Protein AF-E9G0D2-F1 (afdb_monomer_lite)

Structure (mmCIF, N/CA/C/O backbone):
data_AF-E9G0D2-F1
#
_entry.id   AF-E9G0D2-F1
#
loop_
_atom_site.group_PDB
_atom_site.id
_atom_site.type_symbol
_atom_site.label_atom_id
_atom_site.label_alt_id
_atom_site.label_comp_id
_atom_site.label_asym_id
_atom_site.label_entity_id
_atom_site.label_seq_id
_atom_site.pdbx_PDB_ins_code
_atom_site.Cartn_x
_atom_site.Cartn_y
_atom_site.Cartn_z
_atom_site.occupancy
_atom_site.B_iso_or_equiv
_atom_site.auth_seq_id
_atom_site.auth_comp_id
_atom_site.auth_asym_id
_atom_site.auth_atom_id
_atom_site.pdbx_PDB_model_num
ATOM 1 N N . LYS A 1 1 ? -4.380 1.068 -33.021 1.00 35.56 1 LYS A N 1
ATOM 2 C CA . LYS A 1 1 ? -4.011 1.472 -31.638 1.00 35.56 1 LYS A CA 1
ATOM 3 C C . LYS A 1 1 ? -4.623 0.463 -30.674 1.00 35.56 1 LYS A C 1
ATOM 5 O O . LYS A 1 1 ? -5.841 0.404 -30.598 1.00 35.56 1 LYS A O 1
ATOM 10 N N . SER A 1 2 ? -3.810 -0.375 -30.030 1.00 41.72 2 SER A N 1
ATOM 11 C CA . SER A 1 2 ? -4.288 -1.381 -29.076 1.00 41.72 2 SER A CA 1
ATOM 12 C C . SER A 1 2 ? -4.872 -0.688 -27.845 1.00 41.72 2 SER A C 1
ATOM 14 O O . SER A 1 2 ? -4.221 0.135 -27.200 1.00 41.72 2 SER A O 1
ATOM 16 N N . SER A 1 3 ? -6.133 -0.972 -27.544 1.00 46.81 3 SER A N 1
ATOM 17 C CA . SER A 1 3 ? -6.753 -0.579 -26.285 1.00 46.81 3 SER A CA 1
ATOM 18 C C . SER A 1 3 ? -5.979 -1.229 -25.128 1.00 46.81 3 SER A C 1
ATOM 20 O O . SER A 1 3 ? -5.623 -2.407 -25.219 1.00 46.81 3 SER A O 1
ATOM 22 N N . PRO A 1 4 ? -5.665 -0.504 -24.038 1.00 54.75 4 PRO A N 1
ATOM 23 C CA . PRO A 1 4 ? -5.104 -1.151 -22.861 1.00 54.75 4 PRO A CA 1
ATOM 24 C C . PRO A 1 4 ? -6.132 -2.169 -22.354 1.00 54.75 4 PRO A C 1
ATOM 26 O O . PRO A 1 4 ? -7.282 -1.802 -22.097 1.00 54.75 4 PRO A O 1
ATOM 29 N N . LYS A 1 5 ? -5.729 -3.445 -22.249 1.00 57.84 5 LYS A N 1
ATOM 30 C CA . LYS A 1 5 ? -6.509 -4.490 -21.569 1.00 57.84 5 LYS A CA 1
ATOM 31 C C . LYS A 1 5 ? -6.954 -3.909 -20.226 1.00 57.84 5 LYS A C 1
ATOM 33 O O . LYS A 1 5 ? -6.112 -3.458 -19.453 1.00 57.84 5 LYS A O 1
ATOM 38 N N . ARG A 1 6 ? -8.264 -3.852 -19.975 1.00 61.97 6 ARG A N 1
ATOM 39 C CA . ARG A 1 6 ? -8.796 -3.442 -18.671 1.00 61.97 6 ARG A CA 1
ATOM 40 C C . ARG A 1 6 ? -8.350 -4.498 -17.663 1.00 61.97 6 ARG A C 1
ATOM 42 O O . ARG A 1 6 ? -8.843 -5.615 -17.705 1.00 61.97 6 ARG A O 1
ATOM 49 N N . THR A 1 7 ? -7.386 -4.161 -16.814 1.00 69.56 7 THR A N 1
ATOM 50 C CA . THR A 1 7 ? -6.753 -5.092 -15.867 1.00 69.56 7 THR A CA 1
ATOM 51 C C . THR A 1 7 ? -7.600 -5.363 -14.621 1.00 69.56 7 THR A C 1
ATOM 53 O O . THR A 1 7 ? -7.137 -6.054 -13.729 1.00 69.56 7 THR A O 1
ATOM 56 N N . GLY A 1 8 ? -8.822 -4.823 -14.523 1.00 84.19 8 GLY A N 1
ATOM 57 C CA . GLY A 1 8 ? -9.673 -4.945 -13.326 1.00 84.19 8 GLY A CA 1
ATOM 58 C C . GLY A 1 8 ? -9.193 -4.129 -12.116 1.00 84.19 8 GLY A C 1
ATOM 59 O O . GLY A 1 8 ? -9.891 -4.071 -11.114 1.00 84.19 8 GLY A O 1
ATOM 60 N N . ILE A 1 9 ? -8.041 -3.467 -12.237 1.00 88.69 9 ILE A N 1
ATOM 61 C CA . ILE A 1 9 ? -7.393 -2.660 -11.200 1.00 88.69 9 ILE A CA 1
ATOM 62 C C . ILE A 1 9 ? -8.050 -1.271 -11.144 1.00 88.69 9 ILE A C 1
ATOM 64 O O . ILE A 1 9 ? -8.183 -0.599 -12.173 1.00 88.69 9 ILE A O 1
ATOM 68 N N . ARG A 1 10 ? -8.448 -0.836 -9.945 1.00 92.06 10 ARG A N 1
ATOM 69 C CA . ARG A 1 10 ? -8.987 0.502 -9.640 1.00 92.06 10 ARG A CA 1
ATOM 70 C C . ARG A 1 10 ? -7.884 1.554 -9.566 1.00 92.06 10 ARG A C 1
ATOM 72 O O . ARG A 1 10 ? -8.114 2.712 -9.919 1.00 92.06 10 ARG A O 1
ATOM 79 N N . PHE A 1 11 ? -6.691 1.171 -9.115 1.00 91.12 11 PHE A N 1
ATOM 80 C CA . PHE A 1 11 ? -5.539 2.066 -9.043 1.00 91.12 11 PHE A CA 1
ATOM 81 C C . PHE A 1 11 ? -5.110 2.584 -10.433 1.00 91.12 11 PHE A C 1
ATOM 83 O O . PHE A 1 11 ? -5.122 1.848 -11.424 1.00 91.12 11 PHE A O 1
ATOM 90 N N . PRO A 1 12 ? -4.703 3.865 -10.553 1.00 93.12 12 PRO A N 1
ATOM 91 C CA . PRO A 1 12 ? -4.448 4.499 -11.844 1.00 93.12 12 PRO A CA 1
ATOM 92 C C . PRO A 1 12 ? -3.100 4.072 -12.455 1.00 93.12 12 PRO A C 1
ATOM 94 O O . PRO A 1 12 ? -2.106 4.799 -12.382 1.00 93.12 12 PRO A O 1
ATOM 97 N N . VAL A 1 13 ? -3.087 2.930 -13.153 1.00 92.81 13 VAL A N 1
ATOM 98 C CA . VAL A 1 13 ? -1.897 2.329 -13.801 1.00 92.81 13 VAL A CA 1
ATOM 99 C C . VAL A 1 13 ? -1.121 3.325 -14.672 1.00 92.81 13 VAL A C 1
ATOM 101 O O . VAL A 1 13 ? 0.104 3.392 -14.612 1.00 92.81 13 VAL A O 1
ATOM 104 N N . LYS A 1 14 ? -1.815 4.146 -15.475 1.00 91.88 14 LYS A N 1
ATOM 105 C CA . LYS A 1 14 ? -1.153 5.136 -16.347 1.00 91.88 14 LYS A CA 1
ATOM 106 C C . LYS A 1 14 ? -0.376 6.180 -15.546 1.00 91.88 14 LYS A C 1
ATOM 108 O O . LYS A 1 14 ? 0.732 6.529 -15.929 1.00 91.88 14 LYS A O 1
ATOM 113 N N . LYS A 1 15 ? -0.944 6.664 -14.436 1.00 93.44 15 LYS A N 1
ATOM 114 C CA . LYS A 1 15 ? -0.297 7.665 -13.577 1.00 93.44 15 LYS A CA 1
ATOM 115 C C . LYS A 1 15 ? 0.937 7.077 -12.894 1.00 93.44 15 LYS A C 1
ATOM 117 O O . LYS A 1 15 ? 1.959 7.749 -12.832 1.00 93.44 15 LYS A O 1
ATOM 122 N N . LEU A 1 16 ? 0.851 5.819 -12.453 1.00 93.25 16 LEU A N 1
ATOM 123 C CA . LEU A 1 16 ? 1.992 5.079 -11.911 1.00 93.25 16 LEU A CA 1
ATOM 124 C C . LEU A 1 16 ? 3.093 4.897 -12.957 1.00 93.25 16 LEU A C 1
ATOM 126 O O . LEU A 1 16 ? 4.235 5.218 -12.665 1.00 93.25 16 LEU A O 1
ATOM 130 N N . LYS A 1 17 ? 2.752 4.509 -14.194 1.00 94.00 17 LYS A N 1
ATOM 131 C CA . LYS A 1 17 ? 3.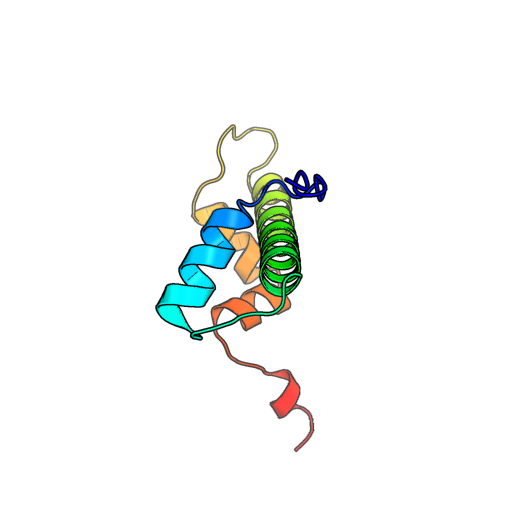721 4.436 -15.299 1.00 94.00 17 LYS A CA 1
ATOM 132 C C . LYS A 1 17 ? 4.466 5.759 -15.507 1.00 94.00 17 LYS A C 1
ATOM 134 O O . LYS A 1 17 ? 5.684 5.748 -15.626 1.00 94.00 17 LYS A O 1
ATOM 139 N N . PHE A 1 18 ? 3.747 6.882 -15.555 1.00 94.56 18 PHE A N 1
ATOM 140 C CA . PHE A 1 18 ? 4.377 8.193 -15.737 1.00 94.56 18 PHE A CA 1
ATOM 141 C C . PHE A 1 18 ? 5.292 8.573 -14.571 1.00 94.56 18 PHE A C 1
ATOM 143 O O . PHE A 1 18 ? 6.391 9.052 -14.819 1.00 94.56 18 PHE A O 1
ATOM 150 N N . ARG A 1 19 ? 4.883 8.321 -13.320 1.00 95.06 19 ARG A N 1
ATOM 151 C CA . ARG A 1 19 ? 5.769 8.542 -12.165 1.00 95.06 19 ARG A CA 1
ATOM 152 C C . ARG A 1 19 ? 6.996 7.637 -12.195 1.00 95.06 19 ARG A C 1
ATOM 154 O O . ARG A 1 19 ? 8.095 8.113 -11.975 1.00 95.06 19 ARG A O 1
ATOM 161 N N . MET A 1 20 ? 6.828 6.358 -12.524 1.00 94.31 20 MET A N 1
ATOM 162 C CA . MET A 1 20 ? 7.939 5.408 -12.614 1.00 94.31 20 MET A CA 1
ATOM 163 C C . MET A 1 20 ? 9.001 5.848 -13.629 1.00 94.31 20 MET A C 1
ATOM 165 O O . MET A 1 20 ? 10.192 5.771 -13.344 1.00 94.31 20 MET A O 1
ATOM 169 N N . LEU A 1 21 ? 8.556 6.359 -14.781 1.00 95.44 21 LEU A N 1
ATOM 170 C CA . LEU A 1 21 ? 9.440 6.888 -15.821 1.00 95.44 21 LEU A CA 1
ATOM 171 C C . LEU A 1 21 ? 10.090 8.235 -15.459 1.00 95.44 21 LEU A C 1
ATOM 173 O O . LEU A 1 21 ? 11.155 8.563 -15.963 1.00 95.44 21 LEU A O 1
ATOM 177 N N . SER A 1 22 ? 9.430 9.034 -14.619 1.00 94.75 22 SER A N 1
ATOM 178 C CA . SER A 1 22 ? 9.950 10.323 -14.147 1.00 94.75 22 SER A CA 1
ATOM 179 C C . SER A 1 22 ? 10.990 10.144 -13.042 1.00 94.75 22 SER A C 1
ATOM 181 O O . SER A 1 22 ? 12.026 10.799 -13.056 1.00 94.75 22 SER A O 1
ATOM 183 N N . ASP A 1 23 ? 10.709 9.254 -12.090 1.00 93.94 23 ASP A N 1
ATOM 184 C CA . ASP A 1 23 ? 11.379 9.267 -10.789 1.00 93.94 23 ASP A CA 1
ATOM 185 C C . ASP A 1 23 ? 12.420 8.140 -10.639 1.00 93.94 23 ASP A C 1
ATOM 187 O O . ASP A 1 23 ? 13.282 8.233 -9.769 1.00 93.94 23 ASP A O 1
ATOM 191 N N . TYR A 1 24 ? 12.366 7.079 -11.463 1.00 93.00 24 TYR A N 1
ATOM 192 C CA . TYR A 1 24 ? 13.183 5.871 -11.249 1.00 93.00 24 TYR A CA 1
ATOM 193 C C . TYR A 1 24 ? 13.995 5.409 -12.465 1.00 93.00 24 TYR A C 1
ATOM 195 O O . TYR A 1 24 ? 15.123 4.955 -12.291 1.00 93.00 24 TYR A O 1
ATOM 203 N N . SER A 1 25 ? 13.446 5.454 -13.684 1.00 93.69 25 SER A N 1
ATOM 204 C CA . SER A 1 25 ? 14.120 4.898 -14.870 1.00 93.69 25 SER A CA 1
ATOM 205 C C . SER A 1 25 ? 13.642 5.532 -16.174 1.00 93.69 25 SER A C 1
ATOM 207 O O . SER A 1 25 ? 12.485 5.910 -16.293 1.00 93.69 25 SER A O 1
ATOM 209 N N . ILE A 1 26 ? 14.512 5.564 -17.186 1.00 90.69 26 ILE A N 1
ATOM 210 C CA . ILE A 1 26 ? 14.209 6.061 -18.540 1.00 90.69 26 ILE A CA 1
ATOM 211 C C . ILE A 1 26 ? 13.257 5.113 -19.293 1.00 90.69 26 ILE A C 1
ATOM 213 O O . ILE A 1 26 ? 12.488 5.557 -20.146 1.00 90.69 26 ILE A O 1
ATOM 217 N N . ASP A 1 27 ? 13.273 3.818 -18.965 1.00 94.00 27 ASP A N 1
ATOM 218 C CA . ASP A 1 27 ? 12.346 2.828 -19.517 1.00 94.00 27 ASP A CA 1
ATOM 219 C C . ASP A 1 27 ? 11.911 1.808 -18.456 1.00 94.00 27 ASP A C 1
ATOM 221 O O . ASP A 1 27 ? 12.639 1.527 -17.499 1.00 94.00 27 ASP A O 1
ATOM 225 N N . ILE A 1 28 ? 10.706 1.260 -18.618 1.00 93.50 28 ILE A N 1
ATOM 226 C CA . ILE A 1 28 ? 10.132 0.253 -17.723 1.00 93.50 28 ILE A CA 1
ATOM 227 C C . ILE A 1 28 ? 9.378 -0.817 -18.512 1.00 93.50 28 ILE A C 1
ATOM 229 O O . ILE A 1 28 ? 8.681 -0.532 -19.491 1.00 93.50 28 ILE A O 1
ATOM 233 N N . CYS A 1 29 ? 9.425 -2.056 -18.019 1.00 93.44 29 CYS A N 1
ATOM 234 C CA . CYS A 1 29 ? 8.622 -3.147 -18.562 1.00 93.44 29 CYS A CA 1
ATOM 235 C C . CYS A 1 29 ? 7.133 -2.776 -18.595 1.00 93.44 29 CYS A C 1
ATOM 237 O O . CYS A 1 29 ? 6.596 -2.163 -17.670 1.00 93.44 29 CYS A O 1
ATOM 239 N N . LYS A 1 30 ? 6.434 -3.208 -19.649 1.00 89.06 30 LYS A N 1
ATOM 240 C CA . LYS A 1 30 ? 5.011 -2.901 -19.869 1.00 89.06 30 LYS A CA 1
ATOM 241 C C . LYS A 1 30 ? 4.115 -3.291 -18.686 1.00 89.06 30 LYS A C 1
ATOM 243 O O . LYS A 1 30 ? 3.148 -2.578 -18.411 1.00 89.06 30 LYS A O 1
ATOM 248 N N . ASP A 1 31 ? 4.459 -4.376 -17.997 1.00 90.94 31 ASP A N 1
ATOM 249 C CA . ASP A 1 31 ? 3.676 -4.934 -16.892 1.00 90.94 31 ASP A CA 1
ATOM 250 C C . ASP A 1 31 ? 4.103 -4.408 -15.513 1.00 90.94 31 ASP A C 1
ATOM 252 O O . ASP A 1 31 ? 3.333 -4.512 -14.561 1.00 90.94 31 ASP A O 1
ATOM 256 N N . ALA A 1 32 ? 5.264 -3.752 -15.397 1.00 93.75 32 ALA A N 1
ATOM 257 C CA . ALA A 1 32 ? 5.728 -3.150 -14.144 1.00 93.75 32 ALA A CA 1
ATOM 258 C C . ALA A 1 32 ? 4.703 -2.187 -13.498 1.00 93.75 32 ALA A C 1
ATOM 260 O O . ALA A 1 32 ? 4.396 -2.354 -12.315 1.00 93.75 32 ALA A O 1
ATOM 261 N N . PRO A 1 33 ? 4.088 -1.229 -14.225 1.00 93.81 33 PRO A N 1
ATOM 262 C CA . PRO A 1 33 ? 3.087 -0.346 -13.626 1.00 93.81 33 PRO A CA 1
ATOM 263 C C . PRO A 1 33 ? 1.778 -1.068 -13.281 1.00 93.81 33 PRO A C 1
ATOM 265 O O . PRO A 1 33 ? 1.040 -0.598 -12.418 1.00 93.81 33 PRO A O 1
ATOM 268 N N . VAL A 1 34 ? 1.471 -2.187 -13.947 1.00 93.62 34 VAL A N 1
ATOM 269 C CA . VAL A 1 34 ? 0.299 -3.021 -13.633 1.00 93.62 34 VAL A CA 1
ATOM 270 C C . VAL A 1 34 ? 0.539 -3.766 -12.325 1.00 93.62 34 VAL A C 1
ATOM 272 O O . VAL A 1 34 ? -0.315 -3.726 -11.444 1.00 93.62 34 VAL A O 1
ATOM 275 N N . TYR A 1 35 ? 1.718 -4.375 -12.177 1.00 94.38 35 TYR A N 1
ATOM 276 C CA . TYR A 1 35 ? 2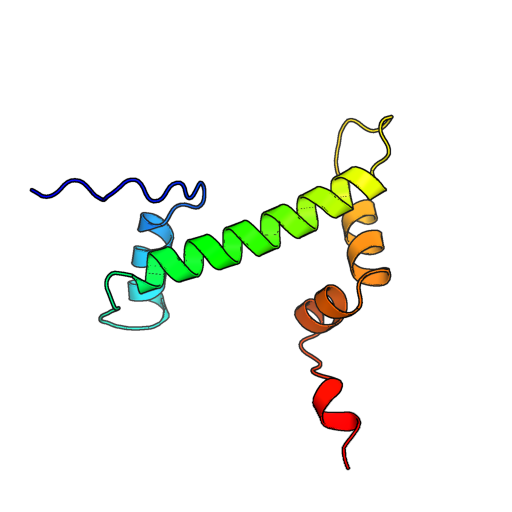.129 -5.057 -10.955 1.00 94.38 35 TYR A CA 1
ATOM 277 C C . TYR A 1 35 ? 2.145 -4.099 -9.761 1.00 94.38 35 TYR A C 1
ATOM 279 O O . TYR A 1 35 ? 1.507 -4.362 -8.746 1.00 94.38 35 TYR A O 1
ATOM 287 N N . MET A 1 36 ? 2.776 -2.931 -9.916 1.00 94.56 36 MET A N 1
ATOM 288 C CA . MET A 1 36 ? 2.818 -1.922 -8.857 1.00 94.56 36 MET A CA 1
ATOM 289 C C . MET A 1 36 ? 1.417 -1.453 -8.451 1.00 94.56 36 MET A C 1
ATOM 291 O O . MET A 1 36 ? 1.123 -1.313 -7.268 1.00 94.56 36 MET A O 1
ATOM 295 N N . ALA A 1 37 ? 0.527 -1.234 -9.421 1.00 95.38 37 ALA A N 1
ATOM 296 C CA . ALA A 1 37 ? -0.847 -0.845 -9.129 1.00 95.38 37 ALA A CA 1
ATOM 297 C C . ALA A 1 37 ? -1.610 -1.938 -8.365 1.00 95.38 37 ALA A C 1
ATOM 299 O O . ALA A 1 37 ? -2.350 -1.610 -7.444 1.00 95.38 37 ALA A O 1
ATOM 300 N N . ALA A 1 38 ? -1.409 -3.211 -8.716 1.00 95.25 38 ALA A N 1
ATOM 301 C CA . ALA A 1 38 ? -2.040 -4.336 -8.032 1.00 95.25 38 ALA A CA 1
ATOM 302 C C . ALA A 1 38 ? -1.568 -4.463 -6.576 1.00 95.25 38 ALA A C 1
ATOM 304 O O . ALA A 1 38 ? -2.397 -4.611 -5.684 1.00 95.25 38 ALA A O 1
ATOM 305 N N . VAL A 1 39 ? -0.259 -4.340 -6.324 1.00 95.00 39 VAL A N 1
ATOM 306 C CA . VAL A 1 39 ? 0.303 -4.386 -4.962 1.00 95.00 39 VAL A CA 1
ATOM 307 C C . VAL A 1 39 ? -0.221 -3.227 -4.116 1.00 95.00 39 VAL A C 1
ATOM 309 O O . VAL A 1 39 ? -0.683 -3.438 -2.998 1.00 95.00 39 VAL A O 1
ATOM 312 N N . LEU A 1 40 ? -0.213 -2.004 -4.655 1.00 95.00 40 LEU A N 1
ATOM 313 C CA . LEU A 1 40 ? -0.756 -0.842 -3.947 1.00 95.00 40 LEU A CA 1
ATOM 314 C C . LEU A 1 40 ? -2.253 -0.994 -3.655 1.00 95.00 40 LEU A C 1
ATOM 316 O O . LEU A 1 40 ? -2.700 -0.649 -2.565 1.00 95.00 40 LEU A O 1
ATOM 320 N N . GLU A 1 41 ? -3.025 -1.512 -4.610 1.00 95.12 41 GLU A N 1
ATOM 321 C CA . GLU A 1 41 ? -4.456 -1.746 -4.423 1.00 95.12 41 GLU A CA 1
ATOM 322 C C . GLU A 1 41 ? -4.728 -2.802 -3.354 1.00 95.12 41 GLU A C 1
ATOM 324 O O . GLU A 1 41 ? -5.613 -2.598 -2.523 1.00 95.12 41 GLU A O 1
ATOM 329 N N . TYR A 1 42 ? -3.949 -3.885 -3.338 1.00 93.69 42 TYR A N 1
ATOM 330 C CA . TYR A 1 42 ? -4.020 -4.911 -2.303 1.00 93.69 42 TYR A CA 1
ATOM 331 C C . TYR A 1 42 ? -3.758 -4.314 -0.916 1.00 93.69 42 TYR A C 1
ATOM 333 O O . TYR A 1 42 ? -4.627 -4.382 -0.049 1.00 93.69 42 TYR A O 1
ATOM 341 N N . LEU A 1 43 ? -2.624 -3.627 -0.736 1.00 92.50 43 LEU A N 1
ATOM 342 C CA . LEU A 1 43 ? -2.245 -3.041 0.554 1.00 92.50 43 LEU A CA 1
ATOM 343 C C . LEU A 1 43 ? -3.278 -2.025 1.057 1.00 92.50 43 LEU A C 1
ATOM 345 O O . LEU A 1 43 ? -3.646 -2.021 2.229 1.00 92.50 43 LEU A O 1
ATOM 349 N N . VAL A 1 44 ? -3.777 -1.163 0.168 1.00 94.12 44 VAL A N 1
ATOM 350 C CA . VAL A 1 44 ? -4.776 -0.152 0.533 1.00 94.12 44 VAL A CA 1
ATOM 351 C C . VAL A 1 44 ? -6.121 -0.791 0.867 1.00 94.12 44 VAL A C 1
ATOM 353 O O . VAL A 1 44 ? -6.784 -0.342 1.799 1.00 94.12 44 VAL A O 1
ATOM 356 N N . THR A 1 45 ? -6.519 -1.841 0.146 1.00 94.00 45 THR A N 1
ATOM 357 C CA . THR A 1 45 ? -7.755 -2.581 0.438 1.00 94.00 45 THR A CA 1
ATOM 358 C C . THR A 1 45 ? -7.690 -3.228 1.816 1.00 94.00 45 THR A C 1
ATOM 360 O O . THR A 1 45 ? -8.634 -3.085 2.589 1.00 94.00 45 THR A O 1
ATOM 363 N N . GLU A 1 46 ? -6.564 -3.855 2.149 1.00 91.56 46 GLU A N 1
ATOM 364 C CA . GLU A 1 46 ? -6.351 -4.515 3.437 1.00 91.56 46 GLU A CA 1
ATOM 365 C C . GLU A 1 46 ? -6.434 -3.518 4.603 1.00 91.56 46 GLU A C 1
ATOM 367 O O . GLU A 1 46 ? -7.228 -3.680 5.532 1.00 91.56 46 GLU A O 1
ATOM 372 N N . VAL A 1 47 ? -5.695 -2.406 4.505 1.00 92.00 47 VAL A N 1
ATOM 373 C CA . VAL A 1 47 ? -5.691 -1.356 5.535 1.00 92.00 47 VAL A CA 1
ATOM 374 C C . VAL A 1 47 ? -7.079 -0.739 5.710 1.00 92.00 47 VAL A C 1
ATOM 376 O O . VAL A 1 47 ? -7.505 -0.494 6.838 1.00 92.00 47 VAL A O 1
ATOM 379 N N . ILE A 1 48 ? -7.810 -0.489 4.618 1.00 91.81 48 ILE A N 1
ATOM 380 C CA . ILE A 1 48 ? -9.172 0.058 4.687 1.00 91.81 48 ILE A CA 1
ATOM 381 C C . ILE A 1 48 ? -10.143 -0.953 5.304 1.00 91.81 48 ILE A C 1
ATOM 383 O O . ILE A 1 48 ? -11.000 -0.544 6.088 1.00 91.81 48 ILE A O 1
ATOM 387 N N . SER A 1 49 ? -10.012 -2.241 4.981 1.00 90.06 49 SER A N 1
ATOM 388 C CA . SER A 1 49 ? -10.847 -3.312 5.533 1.00 90.06 49 SER A CA 1
ATOM 389 C C . SER A 1 49 ? -10.720 -3.368 7.057 1.00 90.06 49 SER A C 1
ATOM 391 O O . SER A 1 49 ? -11.709 -3.191 7.774 1.00 90.06 49 SER A O 1
ATOM 393 N N . PHE A 1 50 ? -9.485 -3.456 7.561 1.00 90.69 50 PHE A N 1
ATOM 394 C CA . PHE A 1 50 ? -9.221 -3.461 9.001 1.00 90.69 50 PHE A CA 1
ATOM 395 C C . PHE A 1 50 ? -9.610 -2.148 9.680 1.00 90.69 50 PHE A C 1
ATOM 397 O O . PHE A 1 50 ? -10.143 -2.143 10.790 1.00 90.69 50 PHE A O 1
ATOM 404 N N . ALA A 1 51 ? -9.394 -1.007 9.022 1.00 90.75 51 ALA A N 1
ATOM 405 C CA . ALA A 1 51 ? -9.791 0.280 9.580 1.00 90.75 51 ALA A CA 1
ATOM 406 C C . ALA A 1 51 ? -11.318 0.441 9.644 1.00 90.75 51 ALA A C 1
ATOM 408 O O . ALA A 1 51 ? -11.818 1.150 10.519 1.00 90.75 51 ALA A O 1
ATOM 409 N N . GLY A 1 52 ? -12.053 -0.203 8.733 1.00 90.38 52 GLY A N 1
ATOM 410 C CA . GLY A 1 52 ? -13.509 -0.295 8.747 1.00 90.38 52 GLY A CA 1
ATOM 411 C C . GLY A 1 52 ? -14.023 -1.146 9.906 1.00 90.38 52 GLY A C 1
ATOM 412 O O . GLY A 1 52 ? -14.933 -0.714 10.613 1.00 90.38 52 GLY A O 1
ATOM 413 N N . GLU A 1 53 ? -13.394 -2.294 10.161 1.00 87.75 53 GLU A N 1
ATOM 414 C CA . GLU A 1 53 ? -13.687 -3.128 11.333 1.00 87.75 53 GLU A CA 1
ATOM 415 C C . GLU A 1 53 ? -13.429 -2.359 12.639 1.00 87.75 53 GLU A C 1
ATOM 417 O O . GLU A 1 53 ? -14.314 -2.244 13.490 1.00 87.75 53 GLU A O 1
ATOM 422 N N . ALA A 1 54 ? -12.269 -1.704 12.749 1.00 87.44 54 ALA A N 1
ATOM 423 C CA . ALA A 1 54 ? -11.911 -0.882 13.905 1.00 87.44 54 ALA A CA 1
ATOM 424 C C . ALA A 1 54 ? -12.808 0.360 14.084 1.00 87.44 54 ALA A C 1
ATOM 426 O O . ALA A 1 54 ? -12.928 0.881 15.196 1.00 87.44 54 ALA A O 1
ATOM 427 N N . ALA A 1 55 ? -13.444 0.854 13.016 1.00 86.56 55 ALA A N 1
ATOM 428 C CA . ALA A 1 55 ? -14.355 1.993 13.091 1.00 86.56 55 ALA A CA 1
ATOM 429 C C . ALA A 1 55 ? -15.684 1.658 13.790 1.00 86.56 55 ALA A C 1
ATOM 431 O O . ALA A 1 55 ? -16.355 2.584 14.246 1.00 86.56 55 ALA A O 1
ATOM 432 N N . ASN A 1 56 ? -16.034 0.373 13.948 1.00 77.88 56 ASN A N 1
ATOM 433 C CA . ASN A 1 56 ? -17.350 -0.123 14.367 1.00 77.88 56 ASN A CA 1
ATOM 434 C C . ASN A 1 56 ? -18.508 0.349 13.462 1.00 77.88 56 ASN A C 1
ATOM 436 O O . ASN A 1 56 ? -18.558 1.483 12.991 1.00 77.88 56 ASN A O 1
ATOM 440 N N . ALA A 1 57 ? -19.541 -0.487 13.313 1.00 63.16 57 ALA A N 1
ATOM 441 C CA . ALA A 1 57 ? -20.697 -0.219 12.440 1.00 63.16 57 ALA A CA 1
ATOM 442 C C . ALA A 1 57 ? -21.480 1.080 12.756 1.00 63.16 57 ALA A C 1
ATOM 444 O O . ALA A 1 57 ? -22.297 1.526 11.955 1.00 63.16 57 ALA A O 1
ATOM 445 N N . ARG A 1 58 ? -21.247 1.700 13.923 1.00 66.12 58 ARG A N 1
ATOM 446 C CA . ARG A 1 58 ? -21.884 2.963 14.334 1.00 66.12 58 ARG A CA 1
ATOM 447 C C . ARG A 1 58 ? -21.143 4.215 13.862 1.00 66.12 58 ARG A C 1
ATOM 449 O O . ARG A 1 58 ? -21.710 5.302 13.953 1.00 66.12 58 ARG A O 1
ATOM 456 N N . MET A 1 59 ? -19.899 4.108 13.393 1.00 70.50 59 MET A N 1
ATOM 457 C CA . MET A 1 59 ? -19.183 5.257 12.841 1.00 70.50 59 MET A CA 1
ATOM 458 C C . MET A 1 59 ? -19.254 5.246 11.317 1.00 70.50 59 MET A C 1
ATOM 460 O O . MET A 1 59 ? -18.874 4.285 10.663 1.00 70.50 59 MET A O 1
ATOM 464 N N . SER A 1 60 ? -19.686 6.363 10.735 1.00 80.75 60 SER A N 1
ATOM 465 C CA . SER A 1 60 ? -19.775 6.536 9.279 1.00 80.75 60 SER A CA 1
ATOM 466 C C . SER A 1 60 ? -18.444 6.905 8.613 1.00 80.75 60 SER A C 1
ATOM 468 O O . SER A 1 60 ? -18.396 7.088 7.398 1.00 80.75 60 SER A O 1
ATOM 470 N N . LYS A 1 61 ? -17.368 7.086 9.395 1.00 89.31 61 LYS A N 1
ATOM 471 C CA . LYS A 1 61 ? -16.079 7.602 8.915 1.00 89.31 61 LYS A CA 1
ATOM 472 C C . LYS A 1 61 ? -14.903 6.895 9.579 1.00 89.31 61 LYS A C 1
ATOM 474 O O . LYS A 1 61 ? -14.861 6.759 10.802 1.00 89.31 61 LYS A O 1
ATOM 479 N N . ILE A 1 62 ? -13.900 6.560 8.771 1.00 91.12 62 ILE A N 1
ATOM 480 C CA . ILE A 1 62 ? -12.585 6.124 9.246 1.00 91.12 62 ILE A CA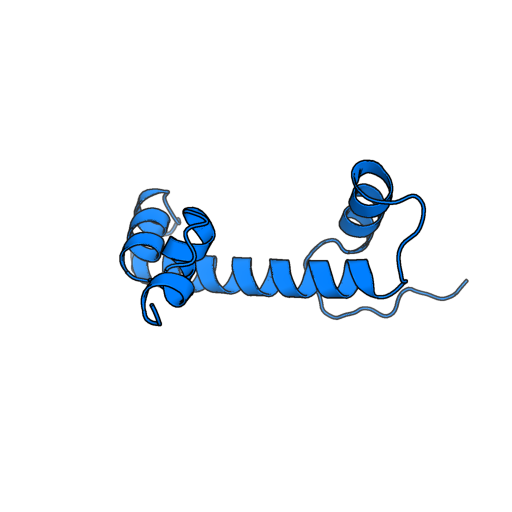 1
ATOM 481 C C . ILE A 1 62 ? -11.814 7.359 9.742 1.00 91.12 62 ILE A C 1
ATOM 483 O O . ILE A 1 62 ? -11.696 8.352 9.024 1.00 91.12 62 ILE A O 1
ATOM 487 N N . LYS A 1 63 ? -11.315 7.317 10.983 1.00 91.31 63 LYS A N 1
ATOM 488 C CA . LYS A 1 63 ? -10.501 8.375 11.607 1.00 91.31 63 LYS A CA 1
ATOM 489 C C . LYS A 1 63 ? -9.045 7.910 11.737 1.00 91.31 63 LYS A C 1
ATOM 491 O O . LYS A 1 63 ? -8.826 6.702 11.824 1.00 91.31 63 LYS A O 1
ATOM 496 N N . PRO A 1 64 ? -8.061 8.822 11.873 1.00 92.25 64 PRO A N 1
ATOM 497 C CA . PRO A 1 64 ? -6.659 8.444 12.089 1.00 92.25 64 PRO A CA 1
ATOM 498 C C . PRO A 1 64 ? -6.446 7.450 13.244 1.00 92.25 64 PRO A C 1
ATOM 500 O O . PRO A 1 64 ? -5.619 6.553 13.135 1.00 92.25 64 PRO A O 1
ATOM 503 N N . ARG A 1 65 ? -7.253 7.534 14.313 1.00 91.38 65 ARG A N 1
ATOM 504 C CA . ARG A 1 65 ? -7.218 6.583 15.437 1.00 91.38 65 ARG A CA 1
ATOM 505 C C . ARG A 1 65 ? -7.510 5.135 15.023 1.00 91.38 65 ARG A C 1
ATOM 507 O O . ARG A 1 65 ? -6.934 4.226 15.603 1.00 91.38 65 ARG A O 1
ATOM 514 N N . HIS A 1 66 ? -8.381 4.904 14.041 1.00 91.56 66 HIS A N 1
ATOM 515 C CA . HIS A 1 66 ? -8.684 3.544 13.581 1.00 91.56 66 HIS A CA 1
ATOM 516 C C . HIS A 1 66 ? -7.472 2.944 12.862 1.00 91.56 66 HIS A C 1
ATOM 518 O O . HIS A 1 66 ? -7.120 1.804 13.125 1.00 91.56 66 HIS A O 1
ATOM 524 N N . LEU A 1 67 ? -6.770 3.744 12.051 1.00 90.81 67 LEU A N 1
ATOM 525 C CA . LEU A 1 67 ? -5.518 3.323 11.414 1.00 90.81 67 LEU A CA 1
ATOM 526 C C . LEU A 1 67 ? -4.427 3.026 12.450 1.00 90.81 67 LEU A C 1
ATOM 528 O O . LEU A 1 67 ? -3.736 2.023 12.334 1.00 90.81 67 LEU A O 1
ATOM 532 N N . GLN A 1 68 ? -4.311 3.849 13.498 1.00 90.44 68 GLN A N 1
ATOM 533 C CA . GLN A 1 68 ? -3.368 3.591 14.594 1.00 90.44 68 GLN A CA 1
ATOM 534 C C . GLN A 1 68 ? -3.628 2.243 15.276 1.00 90.44 68 GLN A C 1
ATOM 536 O O . GLN A 1 68 ? -2.681 1.510 15.532 1.00 90.44 68 GLN A O 1
ATOM 541 N N . ILE A 1 69 ? -4.895 1.903 15.533 1.00 90.12 69 ILE A N 1
ATOM 542 C CA . ILE A 1 69 ? -5.272 0.611 16.126 1.00 90.12 69 ILE A CA 1
ATOM 543 C C . ILE A 1 69 ? -4.884 -0.545 15.192 1.00 90.12 69 ILE A C 1
ATOM 545 O O . ILE A 1 69 ? -4.298 -1.521 15.648 1.00 90.12 69 ILE A O 1
ATOM 549 N N . VAL A 1 70 ? -5.143 -0.419 13.886 1.00 90.50 70 VAL A N 1
ATOM 550 C CA . VAL A 1 70 ? -4.756 -1.433 12.890 1.00 90.50 70 VAL A CA 1
ATOM 551 C C . VAL A 1 70 ? -3.243 -1.662 12.884 1.00 90.50 70 VAL A C 1
ATOM 553 O O . VAL A 1 70 ? -2.803 -2.804 12.962 1.00 90.50 70 VAL A O 1
ATOM 556 N N . PHE A 1 71 ? -2.440 -0.595 12.866 1.00 89.88 71 PHE A N 1
ATOM 557 C CA . PHE A 1 71 ? -0.977 -0.708 12.874 1.00 89.88 71 PHE A CA 1
ATOM 558 C C . PHE A 1 71 ? -0.404 -1.203 14.205 1.00 89.88 71 PHE A C 1
ATOM 560 O O . PHE A 1 71 ? 0.684 -1.762 14.234 1.00 89.88 71 PHE A O 1
ATOM 567 N N . GLN A 1 72 ? -1.098 -0.997 15.324 1.00 87.94 72 GLN A N 1
ATOM 568 C CA . GLN A 1 72 ? -0.668 -1.539 16.615 1.00 87.94 72 GLN A CA 1
ATOM 569 C C . GLN A 1 72 ? -0.968 -3.034 16.743 1.00 87.94 72 GLN A C 1
ATOM 571 O O . GLN A 1 72 ? -0.184 -3.754 17.360 1.00 87.94 72 GLN A O 1
ATOM 576 N N . ASN A 1 73 ? -2.075 -3.487 16.150 1.00 87.44 73 ASN A N 1
ATOM 577 C CA . ASN A 1 73 ? -2.556 -4.862 16.266 1.00 87.44 73 ASN A CA 1
ATOM 578 C C . ASN A 1 73 ? -2.007 -5.801 15.181 1.00 87.44 73 ASN A C 1
ATOM 580 O O . ASN A 1 73 ? -2.030 -7.012 15.376 1.00 87.44 73 ASN A O 1
ATOM 584 N N . ASN A 1 74 ? -1.532 -5.269 14.053 1.00 88.25 74 ASN A N 1
ATOM 585 C CA . ASN A 1 74 ? -0.962 -6.054 12.961 1.00 88.25 74 ASN A CA 1
ATOM 586 C C . ASN A 1 74 ? 0.560 -5.855 12.905 1.00 88.25 74 ASN A C 1
ATOM 588 O O . ASN A 1 74 ? 1.044 -4.764 12.600 1.00 88.25 74 ASN A O 1
ATOM 592 N N . GLU A 1 75 ? 1.305 -6.915 13.218 1.00 86.38 75 GLU A N 1
ATOM 593 C CA . GLU A 1 75 ? 2.768 -6.888 13.268 1.00 86.38 75 GLU A CA 1
ATOM 594 C C . GLU A 1 75 ? 3.397 -6.635 11.894 1.00 86.38 75 GLU A C 1
ATOM 596 O O . GLU A 1 75 ? 4.250 -5.759 11.792 1.00 86.38 75 GLU A O 1
ATOM 601 N N . GLU A 1 76 ? 2.915 -7.291 10.836 1.00 86.69 76 GLU A N 1
ATOM 602 C CA . GLU A 1 76 ? 3.430 -7.119 9.469 1.00 86.69 76 GLU A CA 1
ATOM 603 C C . GLU A 1 76 ? 3.245 -5.678 8.968 1.00 86.69 76 GLU A C 1
ATOM 605 O O . GLU A 1 76 ? 4.154 -5.076 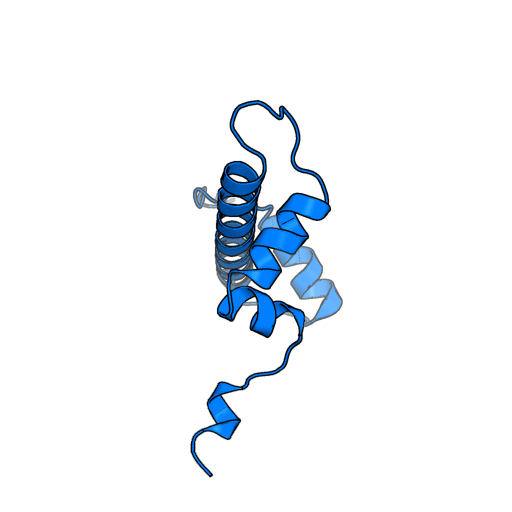8.397 1.00 86.69 76 GLU A O 1
ATOM 610 N N . LEU A 1 77 ? 2.077 -5.075 9.221 1.00 87.44 77 LEU A N 1
ATOM 611 C CA . LEU A 1 77 ? 1.821 -3.676 8.869 1.00 87.44 77 LEU A CA 1
ATOM 612 C C . LEU A 1 77 ? 2.659 -2.718 9.716 1.00 87.44 77 LEU A C 1
ATOM 614 O O . LEU A 1 77 ? 3.071 -1.669 9.223 1.00 87.44 77 LEU A O 1
ATOM 618 N N . ARG A 1 78 ? 2.916 -3.056 10.983 1.00 88.69 78 ARG A N 1
ATOM 619 C CA . ARG A 1 78 ? 3.802 -2.270 11.843 1.00 88.69 78 ARG A CA 1
ATOM 620 C C . ARG A 1 78 ? 5.229 -2.287 11.312 1.00 88.69 78 ARG A C 1
ATOM 622 O O . ARG A 1 78 ? 5.817 -1.218 11.188 1.00 88.69 78 ARG A O 1
ATOM 629 N N . GLU A 1 79 ? 5.747 -3.462 10.971 1.00 88.31 79 GLU A N 1
ATOM 630 C CA . GLU A 1 79 ? 7.080 -3.643 10.384 1.00 88.31 79 GLU A CA 1
ATOM 631 C C . GLU A 1 79 ? 7.203 -2.911 9.047 1.00 88.31 79 GLU A C 1
ATOM 633 O O . GLU A 1 79 ? 8.164 -2.174 8.828 1.00 88.31 79 GLU A O 1
ATOM 638 N N . LEU A 1 80 ? 6.178 -3.002 8.191 1.00 86.50 80 LEU A N 1
ATOM 639 C CA . LEU A 1 80 ? 6.125 -2.256 6.934 1.00 86.50 80 LEU A CA 1
ATOM 640 C C . LEU A 1 80 ? 6.209 -0.733 7.149 1.00 86.50 80 LEU A C 1
ATOM 642 O O . LEU A 1 80 ? 6.788 -0.028 6.325 1.00 86.50 80 LEU A O 1
ATOM 646 N N . MET A 1 81 ? 5.626 -0.212 8.233 1.00 84.88 81 MET A N 1
ATOM 647 C CA . MET A 1 81 ? 5.629 1.223 8.543 1.00 84.88 81 MET A CA 1
ATOM 648 C C . MET A 1 81 ? 6.905 1.696 9.244 1.00 84.88 81 MET A C 1
ATOM 650 O O . MET A 1 81 ? 7.301 2.846 9.050 1.00 84.88 81 MET A O 1
ATOM 654 N N . THR A 1 82 ? 7.544 0.855 10.060 1.00 84.75 82 THR A N 1
ATOM 655 C CA . THR A 1 82 ? 8.810 1.198 10.726 1.00 84.75 82 THR A CA 1
ATOM 656 C C . THR A 1 82 ? 10.024 0.939 9.840 1.00 84.75 82 THR A C 1
ATOM 658 O O . THR A 1 82 ? 11.078 1.520 10.085 1.00 84.75 82 THR A O 1
ATOM 661 N N . GLY A 1 83 ? 9.892 0.091 8.814 1.00 73.56 83 GLY A N 1
ATOM 662 C CA . GLY A 1 83 ? 11.014 -0.357 7.990 1.00 73.56 83 GLY A CA 1
ATOM 663 C C . GLY A 1 83 ? 12.013 -1.229 8.760 1.00 73.56 83 GLY A C 1
ATOM 664 O O . GLY A 1 83 ? 13.112 -1.477 8.269 1.00 73.56 83 GLY A O 1
ATOM 665 N N . GLU A 1 84 ? 11.654 -1.672 9.968 1.00 65.56 84 GLU A N 1
ATOM 666 C CA . GLU A 1 84 ? 12.448 -2.605 10.760 1.00 65.56 84 GLU A CA 1
ATOM 667 C C . GLU A 1 84 ? 12.056 -4.026 10.367 1.00 65.56 84 GLU A C 1
ATOM 669 O O . GLU A 1 84 ? 11.027 -4.532 10.811 1.00 65.56 84 GLU A O 1
ATOM 674 N N . ASP A 1 85 ? 12.886 -4.684 9.560 1.00 59.12 85 ASP A N 1
ATOM 675 C CA . ASP A 1 85 ? 12.742 -6.117 9.329 1.00 59.12 85 ASP A CA 1
ATOM 676 C C . ASP A 1 85 ? 13.329 -6.886 10.523 1.00 59.12 85 ASP A C 1
ATOM 678 O O . ASP A 1 85 ? 14.541 -7.096 10.637 1.00 59.12 85 ASP A O 1
ATOM 682 N N . ARG A 1 86 ? 12.469 -7.277 11.471 1.00 59.69 86 ARG A N 1
ATOM 683 C CA . ARG A 1 86 ? 12.883 -8.033 12.667 1.00 59.69 86 ARG A CA 1
ATOM 684 C C . ARG A 1 86 ? 13.084 -9.518 12.395 1.00 59.69 86 ARG A C 1
ATOM 686 O O . ARG A 1 86 ? 13.589 -10.226 13.270 1.00 59.69 86 ARG A O 1
ATOM 693 N N . SER A 1 87 ? 12.748 -9.997 11.199 1.00 58.41 87 SER A N 1
ATOM 694 C CA . SER A 1 87 ? 12.935 -11.400 10.833 1.00 58.41 87 SER A CA 1
ATOM 695 C C . SER A 1 87 ? 14.420 -11.776 10.679 1.00 58.41 87 SER A C 1
ATOM 697 O O . SER A 1 87 ? 14.799 -12.916 10.949 1.00 58.41 87 SER A O 1
ATOM 699 N N . ILE A 1 88 ? 15.293 -10.797 10.405 1.00 57.59 88 ILE A N 1
ATOM 700 C CA . ILE A 1 88 ? 16.754 -10.982 10.316 1.00 57.59 88 ILE A CA 1
ATOM 701 C C . ILE A 1 88 ? 17.404 -11.156 11.707 1.00 57.59 88 ILE A C 1
ATOM 703 O O . ILE A 1 88 ? 18.448 -11.791 11.836 1.00 57.59 88 ILE A O 1
ATOM 707 N N . GLY A 1 89 ? 16.773 -10.661 12.778 1.00 50.66 89 GLY A N 1
ATOM 708 C CA . GLY A 1 89 ? 17.315 -10.704 14.144 1.00 50.66 89 GLY A CA 1
ATOM 709 C C . GLY A 1 89 ? 17.082 -12.007 14.920 1.00 50.66 89 GLY A C 1
ATOM 710 O O . GLY A 1 89 ? 17.521 -12.106 16.061 1.00 50.66 89 GLY A O 1
ATOM 711 N N . LYS A 1 90 ? 16.378 -12.998 14.350 1.00 52.03 90 LYS A N 1
ATOM 712 C CA . LYS A 1 90 ? 16.083 -14.287 15.017 1.00 52.03 90 LYS A CA 1
ATOM 713 C C . LYS A 1 90 ? 17.033 -15.434 14.640 1.00 52.03 90 LYS A C 1
ATOM 715 O O . LYS A 1 90 ? 16.862 -16.538 15.151 1.00 52.03 90 LYS A O 1
ATOM 720 N N . HIS A 1 91 ? 18.018 -15.190 13.774 1.00 47.47 91 HIS A N 1
ATOM 721 C CA . HIS A 1 91 ? 18.923 -16.225 13.255 1.00 47.47 91 HIS A CA 1
ATOM 722 C C . HIS A 1 91 ? 20.422 -15.929 13.436 1.00 47.47 91 HIS A C 1
ATOM 724 O O . HIS A 1 91 ? 21.241 -16.532 12.743 1.00 47.47 91 HIS A O 1
ATOM 730 N N . ILE A 1 92 ? 20.792 -15.052 14.374 1.00 41.75 92 ILE A N 1
ATOM 731 C CA . ILE A 1 92 ? 22.188 -14.854 14.799 1.00 41.75 92 ILE A CA 1
ATOM 732 C C . ILE A 1 92 ? 22.290 -15.092 16.301 1.00 41.75 92 ILE A C 1
ATOM 734 O O . ILE A 1 92 ? 21.453 -14.514 17.030 1.00 41.75 92 ILE A O 1
#

Sequ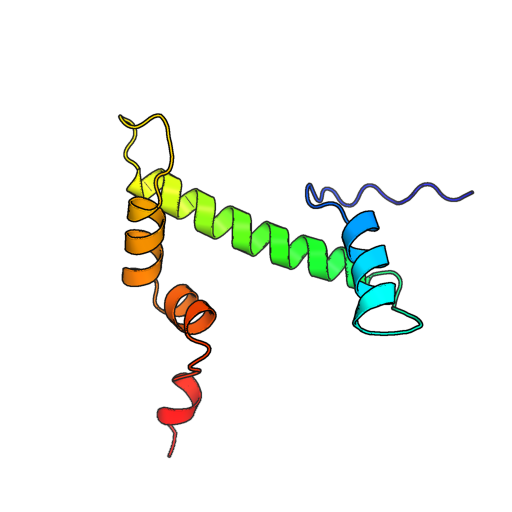ence (92 aa):
KSSPKRTGIRFPVKKLKFRMLSDYSIDICKDAPVYMAAVLEYLVTEVISFAGEAANARMSKIKPRHLQIVFQNNEELRELMTGEDRSIGKHI

Foldseek 3Di:
DDDPDPLVQPFDLVVQLVCCCVPPHVDDDPCVSVVVSVVVRVVVVVLVVQQVVQCPPPHPDRDVVSSVVVLVVDVVSVCVVVVDPCVVVPPD

InterPro domains:
  IPR002119 Histone H2A [PR00620] (27-42)
  IPR002119 Histone H2A [PR00620] (42-55)
  IPR002119 Histone H2A [PR00620] (55-69)
  IPR002119 Histone H2A [PTHR23430] (4-82)
  IPR002119 Histone H2A [SM00414] (1-90)
  IPR009072 Histone-fold [G3DSA:1.10.20.10] (1-91)
  IPR009072 Histone-fold [SSF47113] (2-82)
  IPR061508 Histone H2A, histone fold [cd00074] (1-83)

Secondary structure (DSSP, 8-state):
-PPPP--S--S-HHHHHHHHHHHT-S---TTHHHHHHHHHHHHHHHHHHHHHHHH-TT-SS--HHHHHHHHHH-HHHHHHHHT--GGGGG--

Radius of gyration: 17.49 Å; chains: 1; bounding box: 44×26×48 Å

Organism: Daphnia pulex (NCBI:txid6669)

pLDDT: mean 83.57, std 15.25, range [35.56, 95.44]

=== Feature glossary ===
Key to the feature types in this record:

— What the protein is —

Primary structure: the covalent order of the twenty standard amino acids along the backbone. Two proteins with the same sequence will (almost always) fold to the same structure; two with 30% identity often share a fold but not the details.

Database cross-references. InterPro integrates a dozen domain/family signature databases into unified entries with residue-range hits. GO terms attach function/process/location labels with evidence codes. CATH codes position the fold in a four-level structural taxonomy. Organism is the NCBI-taxonomy species name.

— Where its atoms are —

The mmCIF block holds th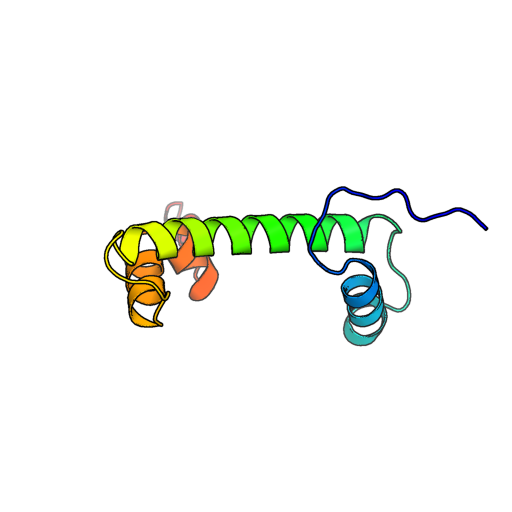e 3D Cartesian coordinates of each backbone atom (N, Cα, C, O) in ångströms. mmCIF is the PDB's canonical archive format — a tagged-loop text representation of the atomic model.

Six rendered views show the 3D structure from the faces of a cube — i.e. along ±x, ±y, ±z. Rendering representation is drawn randomly per protein from cartoon (secondary-structure ribbons), sticks (backbone bonds), or molecular surface; coloring is either N→C rainbow (blue at the N-terminus through red at the C-terminus) or one color per chain.

— Local backbone conformation —

DSSP 8-state secondary structure assigns each residue one of H (α-helix), G (3₁₀-helix), I (π-helix), E (extended β-strand), B (isolated β-bridge), T (hydrogen-bonded turn), S (bend), or '-' (coil). The assignment is computed from backbone hydrogen-bond geometry via the Kabsch–Sander algorithm.

P-SEA three-state annotation labels each residue as helix, strand, or coil based purely on the geometry of the Cα trace. It serves as a fallback when the full backbone (and thus DSSP) is unavailable.

The φ/ψ torsion pair specifies the backbone conformation at each residue. φ rotates about the N–Cα bond, ψ about the Cα–C bond. Steric clashes forbid most of the (φ, ψ) plane — the allowed regions (α-helix basin, β-sheet basin, left-handed helix) are the Ramachandran-allowed regions.

— Global shape and packing —

The geometric summary reports three shape descriptors. Rg (radius of gyration) measures how spread out the Cα atoms are about their centre of mass; compact globular proteins have small Rg, elongated or unfolded ones large. Cα contacts (<8 Å, |i−j|>4) count long-range residue pairs in spatial proximity — high for tightly packed folds, near zero for rods or random coil. The bounding-box extents give the protein's footprint along x, y, z in Å.

Accessible surface area quantifies burial. A residue with SASA near zero is packed into the hydrophobic core; one with SASA >100 Å² sits on the surface. Computed here via the Shrake–Rupley numerical algorithm with a 1.4 Å probe.

Plot images: a contact map (which residues are close in 3D, as an N×N binary image), a Ramachandran scatter (backbone torsion angles, revealing secondary-structure composition at a glance), and — for AlphaFold structures — a PAE heatmap (pairwise prediction confidence).

— Structural neighborhood —

The Foldseek 3Di string encodes local tertiary geometry as a 20-letter alphabet — one character per residue — derived from the relative positions of nearby Cα atoms. Unlike the amino-acid sequence, 3Di is a direct function of the 3D structure, so two proteins with the same fold have similar 3Di strings even at low sequence identity.

Nearest PDB neighbors are the top structural matches found by Foldseek when searching this structure against the entire Protein Data Bank. Each hit reports a TM-score (0 to 1; >0.5 almost always implies the same fold) and an E-value. These are *structural* homologs — they may share no detectable sequence similarity.

— Confidence and disorder —

For AlphaFold models, the B-factor field carries pLDDT — the model's own estimate of local accuracy on a 0–100 scale. Regions with pLDDT<50 should be treated as essentially unmodeled; they often correspond to intrinsically disordered segments.

B-factor (Debye–Waller factor) reflects atomic displacement in the crystal lattice. It is an experimental observable (units Å²), not a prediction; low values mean the atom is pinned down, high values mean it moves or is heterogeneous across the crystal.

Predicted aligned error is AlphaFold's pairwise confidence. Unlike pLDDT (per-residue), PAE is per-residue-pair and captures whether two parts of the structure are correctly placed relative to each other. Units are ångströms of expected positional error.